Protein AF-A0A818BIH3-F1 (afdb_monomer)

Solvent-accessible surface area (backbone atoms only — not comparable to full-atom values): 5244 Å² total; per-residue (Å²): 137,79,81,53,71,70,55,52,60,59,53,55,58,52,45,80,48,91,46,74,45,81,40,84,26,37,48,74,28,63,42,67,43,99,88,51,101,42,28,48,45,55,53,49,53,52,50,51,34,53,51,25,52,54,38,34,75,51,17,90,70,26,29,32,41,38,41,77,62,54,86,63,47,72,54,36,54,48,43,73,69,48,51,68,67,65,68,55,74,53,53,89

pLDDT: mean 87.29, std 7.2, range [50.66, 95.0]

Secondary structure (DSSP, 8-state):
-PPPHHHHHHHGGGGGS-EEEEEP-SGGGGPBPTTSS-BHHHHHHHHHHHHHHHHHHH-TT-EEEEESSS--EEEE--HHHHHHHTTSPP--

Sequence (92 aa):
YEIGPQIAASLHILANCEIVVLCDDSDSMNTPLQVTNQTRWDELKSLVNIVVDICAVMNSNGVDVYFLNRDCVHNVTNAQNMRHVFNSPAKG

Mean predicted aligned error: 5.53 Å

Foldseek 3Di:
DDDDPVVVVVLLVLQVDAAEAEDELAPQQQCDDPPDNDGVLNVSLVVVQVVQQSSLVNYVQTYKYHYPPDDIDGSRNHSVVCVVVSVDHRYD

Structure (mmCIF, N/CA/C/O backbone):
data_AF-A0A818BIH3-F1
#
_entry.id   AF-A0A818BIH3-F1
#
loop_
_atom_site.group_PDB
_atom_site.id
_atom_site.type_symbol
_atom_site.label_atom_id
_atom_site.label_alt_id
_atom_site.label_comp_id
_atom_site.label_asym_id
_atom_site.label_entity_id
_atom_site.label_seq_id
_atom_site.pdbx_PDB_ins_code
_atom_site.Cartn_x
_atom_site.Cartn_y
_atom_site.Cartn_z
_atom_site.occupancy
_atom_site.B_iso_or_equiv
_atom_site.auth_seq_id
_atom_site.auth_comp_id
_atom_site.auth_asym_id
_atom_site.auth_atom_id
_atom_site.pdbx_PDB_model_num
ATOM 1 N N . TYR A 1 1 ? 11.724 9.907 18.108 1.00 50.66 1 TYR A N 1
ATOM 2 C CA . TYR A 1 1 ? 10.796 10.931 17.598 1.00 50.66 1 TYR A CA 1
ATOM 3 C C . TYR A 1 1 ? 9.409 10.479 18.008 1.00 50.66 1 TYR A C 1
ATOM 5 O O . TYR A 1 1 ? 8.974 9.444 17.525 1.00 50.66 1 TYR A O 1
ATOM 13 N N . GLU A 1 2 ? 8.785 11.154 18.970 1.00 63.00 2 GLU A N 1
ATOM 14 C CA . GLU A 1 2 ? 7.395 10.878 19.353 1.00 63.00 2 GLU A CA 1
ATOM 15 C C . GLU A 1 2 ? 6.460 11.774 18.542 1.00 63.00 2 GLU A C 1
ATOM 17 O O . GLU A 1 2 ? 6.800 12.915 18.216 1.00 63.00 2 GLU A O 1
ATOM 22 N N . ILE A 1 3 ? 5.288 11.247 18.197 1.00 69.88 3 ILE A N 1
ATOM 23 C CA . ILE A 1 3 ? 4.240 12.023 17.539 1.00 69.88 3 ILE A CA 1
ATOM 24 C C . ILE A 1 3 ? 3.682 13.007 18.569 1.00 69.88 3 ILE A C 1
ATOM 26 O O . ILE A 1 3 ? 3.200 12.605 19.626 1.00 69.88 3 ILE A O 1
ATOM 30 N N . GLY A 1 4 ? 3.751 14.305 18.268 1.00 80.19 4 GLY A N 1
ATOM 31 C CA . GLY A 1 4 ? 3.214 15.335 19.154 1.00 80.19 4 GLY A CA 1
ATOM 32 C C . GLY A 1 4 ? 1.699 15.163 19.377 1.00 80.19 4 GLY A C 1
ATOM 33 O O . GLY A 1 4 ? 0.998 14.722 18.461 1.00 80.19 4 GLY A O 1
ATOM 34 N N . PRO A 1 5 ? 1.152 15.572 20.538 1.00 78.25 5 PRO A N 1
ATOM 35 C CA . PRO A 1 5 ? -0.249 15.320 20.907 1.00 78.25 5 PRO A CA 1
ATOM 36 C C . PRO A 1 5 ? -1.272 15.811 19.873 1.00 78.25 5 PRO A C 1
ATOM 38 O O . PRO A 1 5 ? -2.316 15.198 19.674 1.00 78.25 5 PRO A O 1
ATOM 41 N N . GLN A 1 6 ? -0.953 16.903 19.177 1.00 80.75 6 GLN A N 1
ATOM 42 C CA . GLN A 1 6 ? -1.820 17.504 18.159 1.00 80.75 6 GLN A CA 1
ATOM 43 C C . GLN A 1 6 ? -1.938 16.634 16.899 1.00 80.75 6 GLN A C 1
ATOM 45 O O . GLN A 1 6 ? -3.010 16.519 16.304 1.00 80.75 6 GLN A O 1
ATOM 50 N N . ILE A 1 7 ? -0.840 15.982 16.511 1.00 80.19 7 ILE A N 1
ATOM 51 C CA . ILE A 1 7 ? -0.820 15.063 15.371 1.00 80.19 7 ILE A CA 1
ATOM 52 C C . ILE A 1 7 ? -1.540 13.768 15.753 1.00 80.19 7 ILE A C 1
ATOM 54 O O . ILE A 1 7 ? -2.330 13.267 14.962 1.00 80.19 7 ILE A O 1
ATOM 58 N N . ALA A 1 8 ? -1.353 13.273 16.981 1.00 78.81 8 ALA A N 1
ATOM 59 C CA . ALA A 1 8 ? -2.078 12.103 17.478 1.00 78.81 8 ALA A CA 1
ATOM 60 C C . ALA A 1 8 ? -3.604 12.319 17.471 1.00 78.81 8 ALA A C 1
ATOM 62 O O . ALA A 1 8 ? -4.346 11.464 16.993 1.00 78.81 8 ALA A O 1
ATOM 63 N N . ALA A 1 9 ? -4.070 13.489 17.924 1.00 81.06 9 ALA A N 1
ATOM 64 C CA . ALA A 1 9 ? -5.486 13.852 17.865 1.00 81.06 9 ALA A CA 1
ATOM 65 C C . ALA A 1 9 ? -6.011 13.923 16.421 1.00 81.06 9 ALA A C 1
ATOM 67 O O . ALA A 1 9 ? -7.111 13.452 16.141 1.00 81.06 9 ALA A O 1
ATOM 68 N N . SER A 1 10 ? -5.208 14.458 15.496 1.00 82.50 10 SER A N 1
ATOM 69 C CA . SER A 1 10 ? -5.568 14.537 14.075 1.00 82.50 10 SER A CA 1
ATOM 70 C C . SER A 1 10 ? -5.636 13.156 13.421 1.00 82.50 10 SER A C 1
ATOM 72 O O . SER A 1 10 ? -6.544 12.897 12.641 1.00 82.50 10 SER A O 1
ATOM 74 N N . LEU A 1 11 ? -4.725 12.243 13.775 1.00 82.31 11 LEU A N 1
ATOM 75 C CA . LEU A 1 11 ? -4.719 10.862 13.285 1.00 82.31 11 LEU A CA 1
ATOM 76 C C . LEU A 1 11 ? -5.952 10.077 13.738 1.00 82.31 11 LEU A C 1
ATOM 78 O O . LEU A 1 11 ? -6.372 9.157 13.043 1.00 82.31 11 LEU A O 1
ATOM 82 N N . HIS A 1 12 ? -6.572 10.445 14.862 1.00 84.25 12 HIS A N 1
ATOM 83 C CA . HIS A 1 12 ? -7.752 9.746 15.369 1.00 84.25 12 HIS A CA 1
ATOM 84 C C . HIS A 1 12 ? -8.938 9.774 14.394 1.00 84.25 12 HIS A C 1
ATOM 86 O O . HIS A 1 12 ? -9.786 8.887 14.442 1.00 84.25 12 HIS A O 1
ATOM 92 N N . ILE A 1 13 ? -8.962 10.726 13.453 1.00 85.12 13 ILE A N 1
ATOM 93 C CA . ILE A 1 13 ? -9.964 10.765 12.383 1.00 85.12 13 ILE A CA 1
ATOM 94 C C . ILE A 1 13 ? -9.966 9.486 11.533 1.00 85.12 13 ILE A C 1
ATOM 96 O O . ILE A 1 13 ? -11.029 9.050 11.102 1.00 85.12 13 ILE A O 1
ATOM 100 N N . LEU A 1 14 ? -8.803 8.842 11.365 1.00 84.19 14 LEU A N 1
ATOM 101 C CA . LEU A 1 14 ? -8.638 7.631 10.558 1.00 84.19 14 LEU A CA 1
ATOM 102 C C . LEU A 1 14 ? -9.446 6.446 11.100 1.00 84.19 14 LEU A C 1
ATOM 104 O O . LEU A 1 14 ? -9.832 5.575 10.326 1.00 84.19 14 LEU A O 1
ATOM 108 N N . ALA A 1 15 ? -9.755 6.432 12.402 1.00 85.81 15 ALA A N 1
ATOM 109 C CA . ALA A 1 15 ? -10.579 5.393 13.020 1.00 85.81 15 ALA A CA 1
ATOM 110 C C . ALA A 1 15 ? -12.015 5.355 12.470 1.00 85.81 15 ALA A C 1
ATOM 112 O O . ALA A 1 15 ? -12.664 4.315 12.513 1.00 85.81 15 ALA A O 1
ATOM 113 N N . ASN A 1 16 ? -12.497 6.481 11.936 1.00 86.25 16 ASN A N 1
ATOM 114 C CA . ASN A 1 16 ? -13.844 6.622 11.385 1.00 86.25 16 ASN A CA 1
ATOM 115 C C . ASN A 1 16 ? -13.846 6.746 9.853 1.00 86.25 16 ASN A C 1
ATOM 117 O O . ASN A 1 16 ? -14.873 7.092 9.269 1.00 86.25 16 ASN A O 1
ATOM 121 N N . CYS A 1 17 ? -12.708 6.507 9.198 1.00 86.25 17 CYS A N 1
ATOM 122 C CA . CYS A 1 17 ? -12.584 6.575 7.746 1.00 86.25 17 CYS A CA 1
ATOM 123 C C . CYS A 1 17 ? -12.513 5.176 7.140 1.00 86.25 17 CYS A C 1
ATOM 125 O O . CYS A 1 17 ? -11.802 4.312 7.644 1.00 86.25 17 CYS A O 1
ATOM 127 N N . GLU A 1 18 ? -13.177 4.983 6.005 1.00 89.06 18 GLU A N 1
ATOM 128 C CA . GLU A 1 18 ? -12.853 3.885 5.099 1.00 89.06 18 GLU A CA 1
ATOM 129 C C . GLU A 1 18 ? -11.567 4.249 4.351 1.00 89.06 18 GLU A C 1
ATOM 131 O O . GLU A 1 18 ? -11.489 5.296 3.703 1.00 89.06 18 GLU A O 1
ATOM 136 N N . ILE A 1 19 ? -10.528 3.429 4.507 1.00 89.06 19 ILE A N 1
ATOM 137 C CA . ILE A 1 19 ? -9.205 3.709 3.952 1.00 89.06 19 ILE A CA 1
ATOM 138 C C . ILE A 1 19 ? -8.994 2.806 2.748 1.00 89.06 19 ILE A C 1
ATOM 140 O O . ILE A 1 19 ? -9.005 1.581 2.862 1.00 89.06 19 ILE A O 1
ATOM 144 N N . VAL A 1 20 ? -8.767 3.440 1.602 1.00 92.44 20 VAL A N 1
ATOM 145 C CA . VAL A 1 20 ? -8.541 2.768 0.326 1.00 92.44 20 VAL A CA 1
ATOM 146 C C . VAL A 1 20 ? -7.185 3.192 -0.222 1.00 92.44 20 VAL A C 1
ATOM 148 O O . VAL A 1 20 ? -6.881 4.383 -0.304 1.00 92.44 20 VAL A O 1
ATOM 151 N N . VAL A 1 21 ? -6.370 2.218 -0.612 1.00 93.06 21 VAL A N 1
ATOM 152 C CA . VAL A 1 21 ? -5.066 2.428 -1.241 1.00 93.06 21 VAL A CA 1
ATOM 153 C C . VAL A 1 21 ? -5.139 1.950 -2.682 1.00 93.06 21 VAL A C 1
ATOM 155 O O . VAL A 1 21 ? -5.419 0.782 -2.935 1.00 93.06 21 VAL A O 1
ATOM 158 N N . LEU A 1 22 ? -4.868 2.847 -3.628 1.00 94.94 22 LEU A N 1
ATOM 159 C CA . LEU A 1 22 ? -4.771 2.516 -5.046 1.00 94.94 22 LEU A CA 1
ATOM 160 C C . LEU A 1 22 ? -3.300 2.394 -5.451 1.00 94.94 22 LEU A C 1
ATOM 162 O O . LEU A 1 22 ? -2.546 3.365 -5.389 1.00 94.94 22 LEU A O 1
ATOM 166 N N . CYS A 1 23 ? -2.908 1.196 -5.866 1.00 94.81 23 CYS A N 1
ATOM 167 C CA . CYS A 1 23 ? -1.550 0.839 -6.244 1.00 94.81 23 CYS A CA 1
ATOM 168 C C . CYS A 1 23 ? -1.379 0.860 -7.766 1.00 94.81 23 CYS A C 1
ATOM 170 O O . CYS A 1 23 ? -2.083 0.149 -8.485 1.00 94.81 23 CYS A O 1
ATOM 172 N N . ASP A 1 24 ? -0.390 1.612 -8.246 1.00 94.38 24 ASP A N 1
ATOM 173 C CA . ASP A 1 24 ? 0.120 1.442 -9.606 1.00 94.38 24 ASP A CA 1
ATOM 174 C C . ASP A 1 24 ? 0.948 0.155 -9.680 1.00 94.38 24 ASP A C 1
ATOM 176 O O . ASP A 1 24 ? 1.895 -0.042 -8.917 1.00 94.38 24 ASP A O 1
ATOM 180 N N . ASP A 1 25 ? 0.571 -0.735 -10.588 1.00 94.50 25 ASP A N 1
ATOM 181 C CA . ASP A 1 25 ? 1.265 -1.983 -10.877 1.00 94.50 25 ASP A CA 1
ATOM 182 C C . ASP A 1 25 ? 1.597 -2.134 -12.368 1.00 94.50 25 ASP A C 1
ATOM 184 O O . ASP A 1 25 ? 1.758 -3.258 -12.842 1.00 94.50 25 ASP A O 1
ATOM 188 N N . SER A 1 26 ? 1.724 -1.011 -13.084 1.00 94.69 26 SER A N 1
ATOM 189 C CA . SER A 1 26 ? 2.212 -0.959 -14.467 1.00 94.69 26 SER A CA 1
ATOM 190 C C . SER A 1 26 ? 3.643 -1.482 -14.608 1.00 94.69 26 SER A C 1
ATOM 192 O O . SER A 1 26 ? 4.437 -1.452 -13.662 1.00 94.69 26 SER A O 1
ATOM 194 N N . ASP A 1 27 ? 4.035 -1.874 -15.820 1.00 93.50 27 ASP A N 1
ATOM 195 C CA . ASP A 1 27 ? 5.390 -2.352 -16.120 1.00 93.50 27 ASP A CA 1
ATOM 196 C C . ASP A 1 27 ? 6.486 -1.344 -15.728 1.00 93.50 27 ASP A C 1
ATOM 198 O O . ASP A 1 27 ? 7.600 -1.732 -15.362 1.00 93.50 27 ASP A O 1
ATOM 202 N N . SER A 1 28 ? 6.163 -0.045 -15.719 1.00 94.12 28 SER A N 1
ATOM 203 C CA . SER A 1 28 ? 7.075 1.021 -15.290 1.00 94.12 28 SER A CA 1
ATOM 204 C C . SER A 1 28 ? 7.512 0.892 -13.823 1.00 94.12 28 SER A C 1
ATOM 206 O O . SER A 1 28 ? 8.593 1.367 -13.453 1.00 94.12 28 SER A O 1
ATOM 208 N N . MET A 1 29 ? 6.729 0.200 -12.993 1.00 94.94 29 MET A N 1
ATOM 209 C CA . MET A 1 29 ? 7.040 -0.050 -11.587 1.00 94.94 29 MET A CA 1
ATOM 210 C C . MET A 1 29 ? 8.153 -1.088 -11.397 1.00 94.94 29 MET A C 1
ATOM 212 O O . MET A 1 29 ? 8.779 -1.124 -10.339 1.00 94.94 29 MET A O 1
ATOM 216 N N . ASN A 1 30 ? 8.504 -1.848 -12.438 1.00 93.75 30 ASN A N 1
ATOM 217 C CA . ASN A 1 30 ? 9.688 -2.713 -12.443 1.00 93.75 30 ASN A CA 1
ATOM 218 C C . ASN A 1 30 ? 11.001 -1.932 -12.664 1.00 93.75 30 ASN A C 1
ATOM 220 O O . ASN A 1 30 ? 12.081 -2.523 -12.659 1.00 93.75 30 ASN A O 1
ATOM 224 N N . THR A 1 31 ? 10.938 -0.607 -12.851 1.00 94.56 31 THR A N 1
ATOM 225 C CA . THR A 1 31 ? 12.131 0.235 -13.017 1.00 94.56 31 THR A CA 1
ATOM 226 C C . THR A 1 31 ? 12.994 0.200 -11.747 1.00 94.56 31 THR A C 1
ATOM 228 O O . THR A 1 31 ? 12.477 0.508 -10.666 1.00 94.56 31 THR A O 1
ATOM 231 N N . PRO A 1 32 ? 14.299 -0.115 -11.851 1.00 94.25 32 PRO A N 1
ATOM 232 C CA . PRO A 1 32 ? 15.224 -0.044 -10.725 1.00 94.25 32 PRO A CA 1
ATOM 233 C C . PRO A 1 32 ? 15.370 1.378 -10.182 1.00 94.25 32 PRO A C 1
ATOM 235 O O . PRO A 1 32 ? 15.387 2.359 -10.932 1.00 94.25 32 PRO A O 1
ATOM 238 N N . LEU A 1 33 ? 15.536 1.491 -8.871 1.00 93.12 33 LEU A N 1
ATOM 239 C CA . LEU A 1 33 ? 15.936 2.729 -8.220 1.00 93.12 33 LEU A CA 1
ATOM 240 C C . LEU A 1 33 ? 17.443 2.948 -8.430 1.00 93.12 33 LEU A C 1
ATOM 242 O O . LEU A 1 33 ? 18.228 2.007 -8.456 1.00 93.12 33 LEU A O 1
ATOM 246 N N . GLN A 1 34 ? 17.876 4.201 -8.582 1.00 86.06 34 GLN A N 1
ATOM 247 C CA . GLN A 1 34 ? 19.256 4.513 -8.996 1.00 86.06 34 GLN A CA 1
ATOM 248 C C . GLN A 1 34 ? 20.339 4.104 -7.980 1.00 86.06 34 GLN A C 1
ATOM 250 O O . GLN A 1 34 ? 21.508 4.007 -8.342 1.00 86.06 34 GLN A O 1
ATOM 255 N N . VAL A 1 35 ? 19.971 3.905 -6.711 1.00 85.19 35 VAL A N 1
ATOM 256 C CA . VAL A 1 35 ? 20.916 3.774 -5.584 1.00 85.19 35 VAL A CA 1
ATOM 257 C C . VAL A 1 35 ? 20.787 2.423 -4.868 1.00 85.19 35 VAL A C 1
ATOM 259 O O . VAL A 1 35 ? 21.609 2.082 -4.021 1.00 85.19 35 VAL A O 1
ATOM 262 N N . THR A 1 36 ? 19.773 1.625 -5.197 1.00 87.69 36 THR A N 1
ATOM 263 C CA . THR A 1 36 ? 19.482 0.351 -4.530 1.00 87.69 36 THR A CA 1
ATOM 264 C C . THR A 1 36 ? 19.189 -0.729 -5.566 1.00 87.69 36 THR A C 1
ATOM 266 O O . THR A 1 36 ? 18.81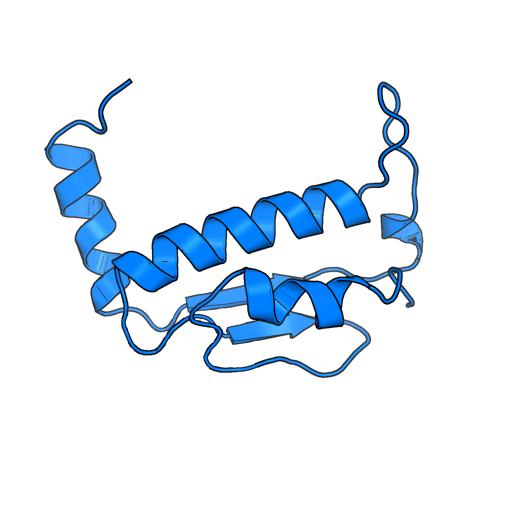1 -0.441 -6.695 1.00 87.69 36 THR A O 1
ATOM 269 N N . ASN A 1 37 ? 19.298 -1.999 -5.173 1.00 86.62 37 ASN A N 1
ATOM 270 C CA . ASN A 1 37 ? 18.836 -3.120 -6.002 1.00 86.62 37 ASN A CA 1
ATOM 271 C C . ASN A 1 37 ? 17.303 -3.298 -5.952 1.00 86.62 37 ASN A C 1
ATOM 273 O O . ASN A 1 37 ? 16.803 -4.373 -6.269 1.00 86.62 37 ASN A O 1
ATOM 277 N N . GLN A 1 38 ? 16.569 -2.285 -5.488 1.00 93.31 38 GLN A N 1
ATOM 278 C CA . GLN A 1 38 ? 15.115 -2.307 -5.384 1.00 93.31 38 GLN A CA 1
ATOM 279 C C . GLN A 1 38 ? 14.493 -1.669 -6.622 1.00 93.31 38 GLN A C 1
ATOM 281 O O . GLN A 1 38 ? 15.075 -0.791 -7.259 1.00 93.31 38 GLN A O 1
ATOM 286 N N . THR A 1 39 ? 13.286 -2.100 -6.942 1.00 94.69 39 THR A N 1
ATOM 287 C CA . THR A 1 39 ? 12.430 -1.489 -7.957 1.00 94.69 39 THR A CA 1
ATOM 288 C C . THR A 1 39 ? 11.458 -0.498 -7.315 1.00 94.69 39 THR A C 1
ATOM 290 O O . THR A 1 39 ? 11.258 -0.503 -6.098 1.00 94.69 39 THR A O 1
ATOM 293 N N . ARG A 1 40 ? 10.799 0.339 -8.122 1.00 95.00 40 ARG A N 1
ATOM 294 C CA . ARG A 1 40 ? 9.682 1.177 -7.637 1.00 95.00 40 ARG A CA 1
ATOM 295 C C . ARG A 1 40 ? 8.560 0.334 -7.019 1.00 95.00 40 ARG A C 1
ATOM 297 O O . ARG A 1 40 ? 7.917 0.763 -6.066 1.00 95.00 40 ARG A O 1
ATOM 304 N N . TRP A 1 41 ? 8.352 -0.883 -7.520 1.00 94.56 41 TRP A N 1
ATOM 305 C CA . TRP A 1 41 ? 7.423 -1.855 -6.948 1.00 94.56 41 TRP A CA 1
ATOM 306 C C . TRP A 1 41 ? 7.802 -2.267 -5.519 1.00 94.56 41 TRP A C 1
ATOM 308 O O . TRP A 1 41 ? 6.935 -2.350 -4.649 1.00 94.56 41 TRP A O 1
ATOM 318 N N . ASP A 1 42 ? 9.092 -2.471 -5.242 1.00 93.38 42 ASP A N 1
ATOM 319 C CA . ASP A 1 42 ? 9.572 -2.801 -3.893 1.00 93.38 42 ASP A CA 1
ATOM 320 C C . ASP A 1 42 ? 9.376 -1.638 -2.907 1.00 93.38 42 ASP A C 1
ATOM 322 O O . ASP A 1 42 ? 9.053 -1.851 -1.731 1.00 93.38 42 ASP A O 1
ATOM 326 N N . GLU A 1 43 ? 9.535 -0.402 -3.383 1.00 93.31 43 GLU A N 1
ATOM 327 C CA . GLU A 1 43 ? 9.250 0.805 -2.604 1.00 93.31 43 GLU A CA 1
ATOM 328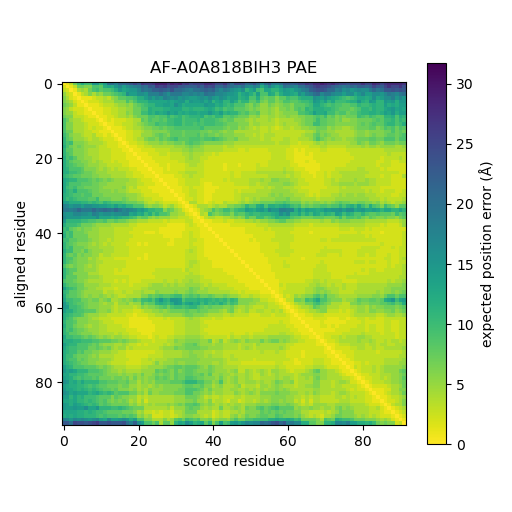 C C . GLU A 1 43 ? 7.750 0.928 -2.304 1.00 93.31 43 GLU A C 1
ATOM 330 O O . GLU A 1 43 ? 7.371 1.080 -1.140 1.00 93.31 43 GLU A O 1
ATOM 335 N N . LEU A 1 44 ? 6.889 0.755 -3.316 1.00 94.19 44 LEU A N 1
ATOM 336 C CA . LEU A 1 44 ? 5.435 0.748 -3.140 1.00 94.19 44 LEU A CA 1
ATOM 337 C C . LEU A 1 44 ? 5.002 -0.319 -2.129 1.00 94.19 44 LEU A C 1
ATOM 339 O O . LEU A 1 44 ? 4.253 -0.019 -1.202 1.00 94.19 44 LEU A O 1
ATOM 343 N N . LYS A 1 45 ? 5.510 -1.551 -2.252 1.00 92.88 45 LYS A N 1
ATOM 344 C CA . LYS A 1 45 ? 5.249 -2.639 -1.296 1.00 92.88 45 LYS A CA 1
ATOM 345 C C . LYS A 1 45 ? 5.595 -2.227 0.132 1.00 92.88 45 LYS A C 1
ATOM 347 O O . LYS A 1 45 ? 4.841 -2.511 1.064 1.00 92.88 45 LYS A O 1
ATOM 352 N N . SER A 1 46 ? 6.746 -1.585 0.316 1.00 92.00 46 SER A N 1
ATOM 353 C CA . SER A 1 46 ? 7.197 -1.125 1.631 1.00 92.00 46 SER A CA 1
ATOM 354 C C . SER A 1 46 ? 6.261 -0.054 2.192 1.00 92.00 46 SER A C 1
ATOM 356 O O . SER A 1 46 ? 5.854 -0.147 3.350 1.00 92.00 46 SER A O 1
ATOM 358 N N . LEU A 1 47 ? 5.852 0.904 1.358 1.00 92.56 47 LEU A N 1
ATOM 359 C CA . LEU A 1 47 ? 4.913 1.959 1.732 1.00 92.56 47 LEU A CA 1
ATOM 360 C C . LEU A 1 47 ? 3.534 1.401 2.108 1.00 92.56 47 LEU A C 1
ATOM 362 O O . LEU A 1 47 ? 3.000 1.754 3.156 1.00 92.56 47 LEU A O 1
ATOM 366 N N . VAL A 1 48 ? 2.975 0.503 1.294 1.00 93.06 48 VAL A N 1
ATOM 367 C CA . VAL A 1 48 ? 1.655 -0.095 1.548 1.00 93.06 48 VAL A CA 1
ATOM 368 C C . VAL A 1 48 ? 1.653 -0.879 2.858 1.00 93.06 48 VAL A C 1
ATOM 370 O O . VAL A 1 48 ? 0.701 -0.761 3.623 1.00 93.06 48 VAL A O 1
ATOM 373 N N . ASN A 1 49 ? 2.724 -1.615 3.175 1.00 91.38 49 ASN A N 1
ATOM 374 C CA . ASN A 1 49 ? 2.826 -2.309 4.463 1.00 91.38 49 ASN A CA 1
ATOM 375 C C . ASN A 1 49 ? 2.798 -1.334 5.649 1.00 91.38 49 ASN A C 1
ATOM 377 O O . ASN A 1 49 ? 2.090 -1.589 6.616 1.00 91.38 49 ASN A O 1
ATOM 381 N N . ILE A 1 50 ? 3.502 -0.199 5.556 1.00 90.31 50 ILE A N 1
ATOM 382 C CA . ILE A 1 50 ? 3.474 0.838 6.601 1.00 90.31 50 ILE A CA 1
ATOM 383 C C . ILE A 1 50 ? 2.060 1.408 6.758 1.00 90.31 50 ILE A C 1
ATOM 385 O O . ILE A 1 50 ? 1.583 1.568 7.879 1.00 90.31 50 ILE A O 1
ATOM 389 N N . VAL A 1 51 ? 1.378 1.700 5.645 1.00 89.50 51 VAL A N 1
ATOM 390 C CA . VAL A 1 51 ? -0.001 2.207 5.672 1.00 89.50 51 VAL A CA 1
ATOM 391 C C . VAL A 1 51 ? -0.929 1.195 6.338 1.00 89.50 51 VAL A C 1
ATOM 393 O O . VAL A 1 51 ? -1.668 1.570 7.245 1.00 89.50 51 VAL A O 1
ATOM 396 N N . VAL A 1 52 ? -0.861 -0.080 5.948 1.00 90.31 52 VAL A N 1
ATOM 397 C CA . VAL A 1 52 ? -1.669 -1.152 6.546 1.00 90.31 52 VAL A CA 1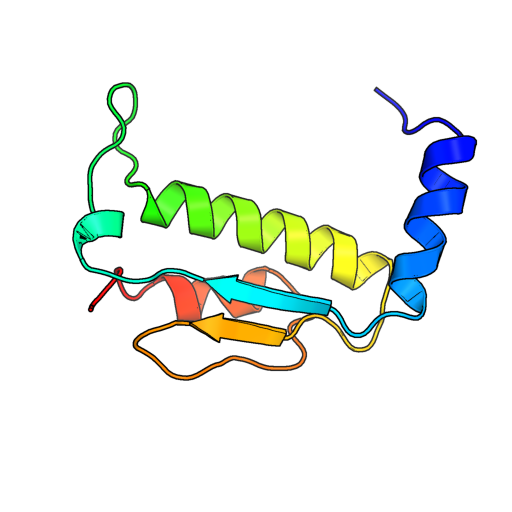
ATOM 398 C C . VAL A 1 52 ? -1.397 -1.277 8.044 1.00 90.31 52 VAL A C 1
ATOM 400 O O . VAL A 1 52 ? -2.354 -1.353 8.805 1.00 90.31 52 VAL A O 1
ATOM 403 N N . ASP A 1 53 ? -0.138 -1.240 8.485 1.00 88.62 53 ASP A N 1
ATOM 404 C CA . ASP A 1 53 ? 0.209 -1.348 9.908 1.00 88.62 53 ASP A CA 1
ATOM 405 C C . ASP A 1 53 ? -0.343 -0.173 10.730 1.00 88.62 53 ASP A C 1
ATOM 407 O O . ASP A 1 53 ? -0.882 -0.374 11.818 1.00 88.62 53 ASP A O 1
ATOM 411 N N . ILE 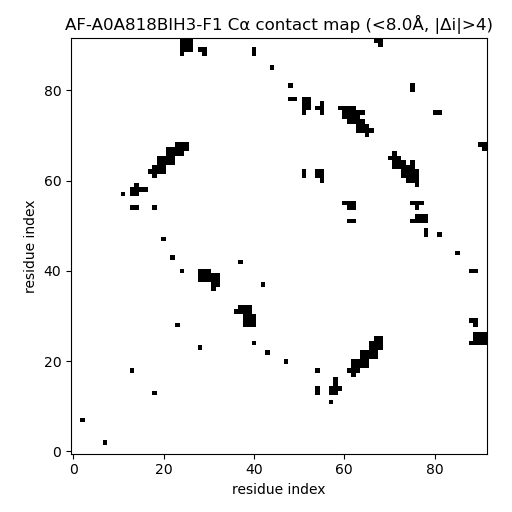A 1 54 ? -0.270 1.055 10.203 1.00 85.88 54 ILE A N 1
ATOM 412 C CA . ILE A 1 54 ? -0.869 2.231 10.854 1.00 85.88 54 ILE A CA 1
ATOM 413 C C . ILE A 1 54 ? -2.389 2.068 10.925 1.00 85.88 54 ILE A C 1
ATOM 415 O O . ILE A 1 54 ? -2.991 2.238 11.986 1.00 85.88 54 ILE A O 1
ATOM 419 N N . CYS A 1 55 ? -3.019 1.717 9.807 1.00 85.69 55 CYS A N 1
ATOM 420 C CA . CYS A 1 55 ? -4.470 1.620 9.723 1.00 85.69 55 CYS A CA 1
ATOM 421 C C . CYS A 1 55 ? -5.024 0.474 10.571 1.00 85.69 55 CYS A C 1
ATOM 423 O O . CYS A 1 55 ? -6.050 0.660 11.208 1.00 85.69 55 CYS A O 1
ATOM 425 N N . ALA A 1 56 ? -4.327 -0.660 10.660 1.00 84.69 56 ALA A N 1
ATOM 426 C CA . ALA A 1 56 ? -4.713 -1.793 11.497 1.00 84.69 56 ALA A CA 1
ATOM 427 C C . ALA A 1 56 ? -4.778 -1.439 12.992 1.00 84.69 56 ALA A C 1
ATOM 429 O O . ALA A 1 56 ? -5.574 -2.015 13.732 1.00 84.69 56 ALA A O 1
ATOM 430 N N . VAL A 1 57 ? -3.959 -0.483 13.446 1.00 85.06 57 VAL A N 1
ATOM 431 C CA . VAL A 1 57 ? -3.996 0.023 14.828 1.00 85.06 57 VAL A CA 1
ATOM 432 C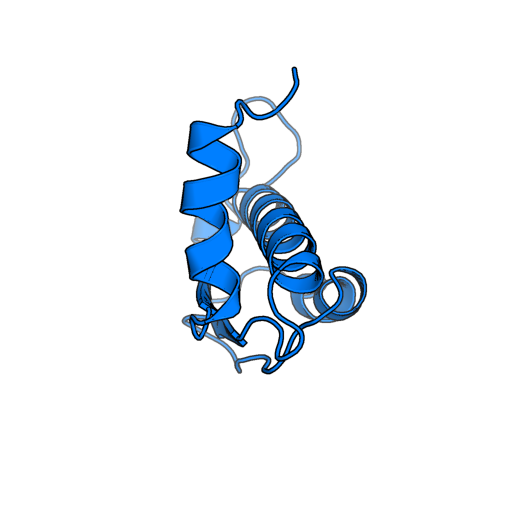 C . VAL A 1 57 ? -5.159 0.993 15.038 1.00 85.06 57 VAL A C 1
ATOM 434 O O . VAL A 1 57 ? -5.730 1.043 16.126 1.00 85.06 57 VAL A O 1
ATOM 437 N N . MET A 1 58 ? -5.502 1.784 14.020 1.00 83.31 58 MET A N 1
ATOM 438 C CA . MET A 1 58 ? -6.485 2.863 14.149 1.00 83.31 58 MET A CA 1
ATOM 439 C C . MET A 1 58 ? -7.913 2.444 13.789 1.00 83.31 58 MET A C 1
ATOM 441 O O . MET A 1 58 ? -8.853 3.007 14.340 1.00 83.31 58 MET A O 1
ATOM 445 N N . ASN A 1 59 ? -8.084 1.476 12.892 1.00 80.94 59 ASN A N 1
ATOM 446 C CA . ASN A 1 59 ? -9.365 1.050 12.347 1.00 80.94 59 ASN A CA 1
ATOM 447 C C . ASN A 1 59 ? -9.431 -0.485 12.260 1.00 80.94 59 ASN A C 1
ATOM 449 O O . ASN A 1 59 ? -8.64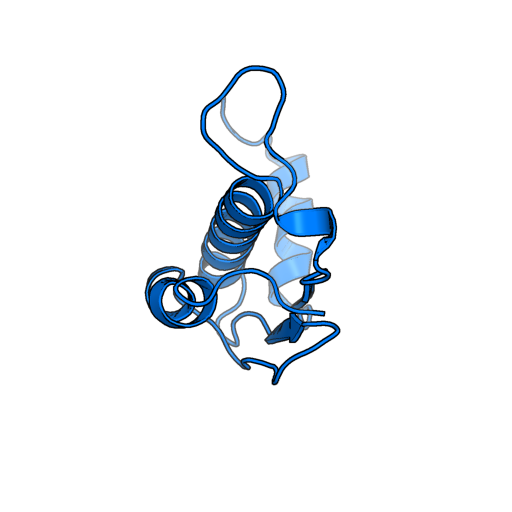9 -1.125 11.558 1.00 80.94 59 ASN A O 1
ATOM 453 N N . SER A 1 60 ? -10.410 -1.081 12.942 1.00 80.31 60 SER A N 1
ATOM 454 C CA . SER A 1 60 ? -10.601 -2.533 12.969 1.00 80.31 60 SER A CA 1
ATOM 455 C C . SER A 1 60 ? -11.178 -3.124 11.677 1.00 80.31 60 SER A C 1
ATOM 457 O O . SER A 1 60 ? -11.061 -4.332 11.488 1.00 80.31 60 SER A O 1
ATOM 459 N N . ASN A 1 61 ? -11.791 -2.319 10.796 1.00 84.19 61 ASN A N 1
ATOM 460 C CA . ASN A 1 61 ? -12.245 -2.792 9.479 1.00 84.19 61 ASN A CA 1
ATOM 461 C C . ASN A 1 61 ? -11.069 -3.057 8.523 1.00 84.19 61 ASN A C 1
ATOM 463 O O . ASN A 1 61 ? -11.198 -3.861 7.605 1.00 84.19 61 ASN A O 1
ATOM 467 N N . GLY A 1 62 ? -9.908 -2.443 8.765 1.00 85.81 62 GLY A N 1
ATOM 468 C CA . GLY A 1 62 ? -8.729 -2.583 7.914 1.00 85.81 62 GLY A CA 1
ATOM 469 C C . GLY A 1 62 ? -8.731 -1.641 6.710 1.00 85.81 62 GLY A C 1
ATOM 470 O O . GLY A 1 62 ? -9.374 -0.592 6.720 1.00 85.81 62 GLY A O 1
ATOM 471 N N . VAL A 1 63 ? -7.939 -2.005 5.701 1.00 90.94 63 VAL A N 1
ATOM 472 C CA . VAL A 1 63 ? -7.680 -1.206 4.495 1.00 90.94 63 VAL A CA 1
ATOM 473 C C . VAL A 1 63 ? -8.038 -1.999 3.250 1.00 90.94 63 VAL A C 1
ATOM 475 O O . VAL A 1 63 ? -7.675 -3.170 3.137 1.00 90.94 63 VAL A O 1
ATOM 478 N N . ASP A 1 64 ? -8.659 -1.342 2.282 1.00 92.25 64 ASP A N 1
ATOM 479 C CA . ASP A 1 64 ? -8.867 -1.915 0.960 1.00 92.25 64 ASP A CA 1
ATOM 480 C C . ASP A 1 64 ? -7.723 -1.525 0.025 1.00 92.25 64 ASP A C 1
ATOM 482 O O . ASP A 1 64 ? -7.401 -0.349 -0.139 1.00 92.25 64 ASP A O 1
ATOM 486 N N . VAL A 1 65 ? -7.100 -2.515 -0.609 1.00 93.25 65 VAL A N 1
ATOM 487 C CA . VAL A 1 65 ? -5.980 -2.319 -1.529 1.00 93.25 65 VAL A CA 1
ATOM 488 C C . VAL A 1 65 ? -6.419 -2.675 -2.940 1.00 93.25 65 VAL A C 1
ATOM 490 O O . VAL A 1 65 ? -6.663 -3.836 -3.262 1.00 93.25 65 VAL A O 1
ATOM 493 N N . TYR A 1 66 ? -6.486 -1.669 -3.798 1.00 94.75 66 TYR A N 1
ATOM 494 C CA . TYR A 1 66 ? -6.771 -1.808 -5.217 1.00 94.75 66 TYR A CA 1
ATOM 495 C C . TYR A 1 66 ? -5.482 -1.735 -6.019 1.00 94.75 66 TYR A C 1
ATOM 497 O O . TYR A 1 66 ? -4.524 -1.072 -5.627 1.00 94.75 66 TYR A O 1
ATOM 505 N N . PHE A 1 67 ? -5.487 -2.379 -7.176 1.00 94.50 67 PHE A N 1
ATOM 506 C CA . PHE A 1 67 ? -4.420 -2.297 -8.160 1.00 94.50 67 PHE A CA 1
ATOM 507 C C . PHE A 1 67 ? -5.017 -1.867 -9.498 1.00 94.50 67 PHE A C 1
ATOM 509 O O . PHE A 1 67 ? -6.194 -2.118 -9.755 1.00 94.50 67 PHE A O 1
ATOM 516 N N . LEU A 1 68 ? -4.224 -1.217 -10.347 1.00 93.62 68 LEU A N 1
ATOM 517 C CA . LEU A 1 68 ? -4.706 -0.768 -11.654 1.00 93.62 68 LEU A CA 1
ATOM 518 C C . LEU A 1 68 ? -4.935 -1.934 -12.624 1.00 93.62 68 LEU A C 1
ATOM 520 O O . LEU A 1 68 ? -5.888 -1.896 -13.399 1.00 93.62 68 LEU A O 1
ATOM 524 N N . ASN A 1 69 ? -4.091 -2.968 -12.569 1.00 92.00 69 ASN A N 1
ATOM 525 C CA . ASN A 1 69 ? -4.051 -4.038 -13.570 1.00 92.00 69 ASN A CA 1
ATOM 526 C C . ASN A 1 69 ? -4.331 -5.443 -12.998 1.00 92.00 69 ASN A C 1
ATOM 528 O O . ASN A 1 69 ? -4.134 -6.444 -13.691 1.00 92.00 69 ASN A O 1
ATOM 532 N N . ARG A 1 70 ? -4.800 -5.553 -11.745 1.00 90.69 70 ARG A N 1
ATOM 533 C CA . ARG A 1 70 ? -5.187 -6.832 -11.114 1.00 90.69 70 ARG A CA 1
ATOM 534 C C . ARG A 1 70 ? -6.295 -6.656 -10.075 1.00 90.69 70 ARG A C 1
ATOM 536 O O . ARG A 1 70 ? -6.652 -5.538 -9.713 1.00 90.69 70 ARG A O 1
ATOM 543 N N . ASP A 1 71 ? -6.794 -7.782 -9.572 1.00 90.62 71 ASP A N 1
ATOM 544 C CA . ASP A 1 71 ? -7.844 -7.815 -8.555 1.00 90.62 71 ASP A CA 1
ATOM 545 C C . ASP A 1 71 ? -7.432 -7.115 -7.253 1.00 90.62 71 ASP A C 1
ATOM 547 O O . ASP A 1 71 ? -6.272 -7.149 -6.827 1.00 90.62 71 ASP A O 1
ATOM 551 N N . CYS A 1 72 ? -8.419 -6.495 -6.610 1.00 91.06 72 CYS A N 1
ATOM 552 C CA . CYS A 1 72 ? -8.266 -5.837 -5.321 1.00 91.06 72 CYS A CA 1
ATOM 553 C C . CYS A 1 72 ? -8.309 -6.829 -4.149 1.00 91.06 72 CYS A C 1
ATOM 555 O O . CYS A 1 72 ? -8.719 -7.985 -4.276 1.00 91.06 72 CYS A O 1
ATOM 557 N N . VAL A 1 73 ? -7.872 -6.356 -2.985 1.00 91.38 73 VAL A N 1
ATOM 558 C CA . VAL A 1 73 ? -7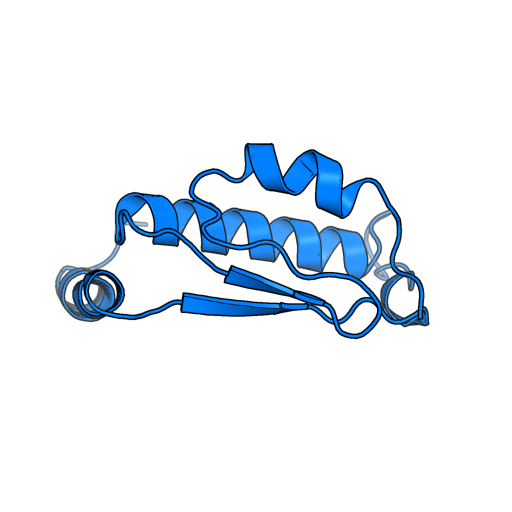.866 -7.097 -1.725 1.00 91.38 73 VAL A CA 1
ATOM 559 C C . VAL A 1 73 ? -8.521 -6.236 -0.658 1.00 91.38 73 VAL A C 1
ATOM 561 O O . VAL A 1 73 ? -8.044 -5.143 -0.367 1.00 91.38 73 VAL A O 1
ATOM 564 N N . HIS A 1 74 ? -9.602 -6.735 -0.068 1.00 91.94 74 HIS A N 1
ATOM 565 C CA . HIS A 1 74 ? -10.396 -5.983 0.901 1.00 91.94 74 HIS A CA 1
ATOM 566 C C . HIS A 1 74 ? -10.044 -6.316 2.349 1.00 91.94 74 HIS A C 1
ATOM 568 O O . HIS A 1 74 ? -9.581 -7.421 2.645 1.00 91.94 74 HIS A O 1
ATOM 574 N N . ASN A 1 75 ? -10.366 -5.387 3.251 1.00 89.19 75 ASN A N 1
ATOM 575 C CA . ASN A 1 75 ? -10.307 -5.549 4.705 1.00 89.19 75 ASN A CA 1
ATOM 576 C C . ASN A 1 75 ? -8.949 -6.077 5.194 1.00 89.19 75 ASN A C 1
ATOM 578 O O . ASN A 1 75 ? -8.851 -6.979 6.034 1.00 89.19 75 ASN A O 1
ATOM 582 N N . VAL A 1 76 ? -7.869 -5.535 4.636 1.00 89.19 76 VAL A N 1
ATOM 583 C CA . VAL A 1 76 ? -6.506 -5.894 5.011 1.00 89.19 76 VAL A CA 1
ATOM 584 C C . VAL A 1 76 ? -6.202 -5.289 6.378 1.00 89.19 76 VAL A C 1
ATOM 586 O O . VAL A 1 76 ? -6.042 -4.081 6.524 1.00 89.19 76 VAL A O 1
ATOM 589 N N . THR A 1 77 ? -6.094 -6.149 7.386 1.00 88.19 77 THR A N 1
ATOM 590 C CA . THR A 1 77 ? -5.810 -5.774 8.784 1.00 88.19 77 THR A CA 1
ATOM 591 C C . THR A 1 77 ? -4.404 -6.162 9.238 1.00 88.19 77 THR A C 1
ATOM 593 O O . THR A 1 77 ? -4.031 -5.933 10.384 1.00 88.19 77 THR A O 1
ATOM 596 N N . ASN A 1 78 ? -3.609 -6.782 8.363 1.00 84.81 78 ASN A N 1
ATOM 597 C CA . ASN A 1 78 ? -2.257 -7.228 8.678 1.00 84.81 78 ASN A CA 1
ATOM 598 C C . ASN A 1 78 ? -1.371 -7.174 7.428 1.00 84.81 78 ASN A C 1
ATOM 600 O O . ASN A 1 78 ? -1.693 -7.792 6.410 1.00 84.81 78 ASN A O 1
ATOM 604 N N . ALA A 1 79 ? -0.219 -6.504 7.521 1.00 82.69 79 ALA A N 1
ATOM 605 C CA . ALA A 1 79 ? 0.761 -6.429 6.438 1.00 82.69 79 ALA A CA 1
ATOM 606 C C . ALA A 1 79 ? 1.280 -7.810 5.984 1.00 82.69 79 ALA A C 1
ATOM 608 O O . ALA A 1 79 ? 1.686 -7.988 4.835 1.00 82.69 79 ALA A O 1
ATOM 609 N N . GLN A 1 80 ? 1.231 -8.839 6.839 1.00 82.56 80 GLN A N 1
ATOM 610 C CA . GLN A 1 80 ? 1.572 -10.208 6.440 1.00 82.56 80 GLN A CA 1
ATOM 611 C C . GLN A 1 80 ? 0.643 -10.751 5.347 1.00 82.56 80 GLN A C 1
ATOM 613 O O . GLN A 1 80 ? 1.128 -11.447 4.453 1.00 82.56 80 GLN A O 1
ATOM 618 N N . ASN A 1 81 ? -0.643 -10.378 5.350 1.00 78.94 81 ASN A N 1
ATOM 619 C CA . ASN A 1 81 ? -1.600 -10.795 4.319 1.00 78.94 81 ASN A CA 1
ATOM 620 C C . ASN A 1 81 ? -1.207 -10.231 2.944 1.00 78.94 81 ASN A C 1
ATOM 622 O O . ASN A 1 81 ? -1.381 -10.894 1.922 1.00 78.94 81 ASN A O 1
ATOM 626 N N . MET A 1 82 ? -0.575 -9.054 2.922 1.00 83.31 82 MET A N 1
ATOM 627 C CA . MET A 1 82 ? -0.109 -8.410 1.694 1.00 83.31 82 MET A CA 1
ATOM 628 C C . MET A 1 82 ? 1.135 -9.063 1.091 1.00 83.31 82 MET A C 1
ATOM 630 O O . MET A 1 82 ? 1.401 -8.889 -0.099 1.00 83.31 82 MET A O 1
ATOM 634 N N . ARG A 1 83 ? 1.898 -9.857 1.856 1.00 81.19 83 ARG A N 1
ATOM 635 C CA . ARG A 1 83 ? 3.121 -10.497 1.338 1.00 81.19 83 ARG A CA 1
ATOM 636 C C . ARG A 1 83 ? 2.836 -11.384 0.133 1.00 81.19 83 ARG A C 1
ATOM 638 O O . ARG A 1 83 ? 3.589 -11.332 -0.832 1.00 81.19 83 ARG A O 1
ATOM 645 N N . HIS A 1 84 ? 1.752 -12.156 0.175 1.00 80.25 84 HIS A N 1
ATOM 646 C CA . HIS A 1 84 ? 1.368 -13.036 -0.929 1.00 80.25 84 HIS A CA 1
ATOM 647 C C . HIS A 1 84 ? 0.935 -12.248 -2.170 1.00 80.25 84 HIS A C 1
ATOM 649 O O . HIS A 1 84 ? 1.301 -12.615 -3.284 1.00 80.25 84 HIS A O 1
ATOM 655 N N . VAL A 1 85 ? 0.231 -11.133 -1.969 1.00 83.88 85 VAL A N 1
ATOM 656 C CA . VAL A 1 85 ? -0.254 -10.245 -3.036 1.00 83.88 85 VAL A CA 1
ATOM 657 C C . VAL A 1 85 ? 0.921 -9.604 -3.784 1.00 83.88 85 VAL A C 1
ATOM 659 O O . VAL A 1 85 ? 0.973 -9.617 -5.013 1.00 83.88 85 VAL A O 1
ATOM 662 N N . PHE A 1 86 ? 1.923 -9.130 -3.039 1.00 85.69 86 PHE A N 1
ATOM 663 C CA . PHE A 1 86 ? 3.127 -8.499 -3.587 1.00 85.69 86 PHE A CA 1
ATOM 664 C C . PHE A 1 86 ? 4.216 -9.479 -4.057 1.00 85.69 86 PHE A C 1
ATOM 666 O O . PHE A 1 86 ? 5.268 -9.032 -4.512 1.00 85.69 86 PHE A O 1
ATOM 673 N N . ASN A 1 87 ? 4.023 -10.799 -3.939 1.00 84.56 87 ASN A N 1
ATOM 674 C CA . ASN A 1 87 ? 4.981 -11.778 -4.478 1.00 84.56 87 ASN A CA 1
ATOM 675 C C . ASN A 1 87 ? 4.923 -11.867 -6.008 1.00 84.56 87 ASN A C 1
ATOM 677 O O . ASN A 1 87 ? 5.888 -12.299 -6.634 1.00 84.56 87 ASN A O 1
ATOM 681 N N . SER A 1 88 ? 3.806 -11.455 -6.609 1.00 85.81 88 SER A N 1
ATOM 682 C CA . SER A 1 88 ? 3.724 -11.278 -8.055 1.00 85.81 88 SER A CA 1
ATOM 683 C C . SER A 1 88 ? 4.279 -9.899 -8.430 1.00 85.81 88 SER A C 1
ATOM 685 O O . SER A 1 88 ? 3.839 -8.911 -7.833 1.00 85.81 88 SER A O 1
ATOM 687 N N . PRO A 1 89 ? 5.199 -9.801 -9.409 1.00 87.25 89 PRO A N 1
ATOM 688 C CA . PRO A 1 89 ? 5.745 -8.516 -9.848 1.00 87.25 89 PRO A CA 1
ATOM 689 C C . PRO A 1 89 ? 4.651 -7.599 -10.416 1.00 87.25 89 PRO A C 1
ATOM 691 O O . PRO A 1 89 ? 3.539 -8.057 -10.707 1.00 87.25 89 PRO A O 1
ATOM 694 N N . ALA A 1 90 ? 4.963 -6.311 -10.574 1.00 88.50 90 ALA A N 1
ATOM 695 C CA . ALA A 1 90 ? 4.128 -5.378 -11.329 1.00 88.50 90 ALA A CA 1
ATOM 696 C C . ALA A 1 90 ? 3.951 -5.894 -12.770 1.00 88.50 90 ALA A C 1
ATOM 698 O O . ALA A 1 90 ? 4.908 -6.398 -13.365 1.00 88.50 90 ALA A O 1
ATOM 699 N N . LYS A 1 91 ? 2.716 -5.858 -13.272 1.00 79.81 91 LYS A N 1
ATOM 700 C CA . LYS A 1 91 ? 2.306 -6.395 -14.572 1.00 79.81 91 LYS A CA 1
ATOM 701 C C . LYS A 1 91 ? 1.181 -5.515 -15.100 1.00 79.81 91 LYS A C 1
ATOM 703 O O . LYS A 1 91 ? 0.097 -5.548 -14.521 1.00 79.81 91 LYS A O 1
ATOM 708 N N . GLY A 1 92 ? 1.429 -4.783 -16.180 1.00 72.69 92 GLY A N 1
ATOM 709 C CA . GLY A 1 92 ? 0.438 -3.897 -16.793 1.00 72.69 92 GLY A CA 1
ATOM 710 C C . GLY A 1 92 ? 1.003 -3.099 -17.946 1.00 72.69 92 GLY A C 1
ATOM 711 O O . GLY A 1 92 ? 2.118 -2.559 -17.771 1.00 72.69 92 GLY A O 1
#

Nearest PDB structures (foldseek):
  8v08-assembl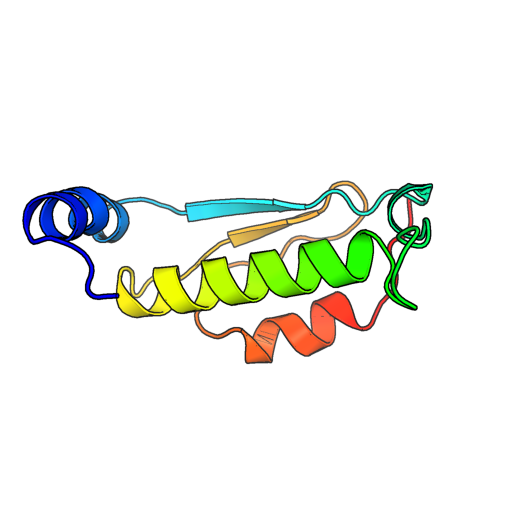y1_A  TM=3.391E-01  e=2.720E+00  Homo sapiens
  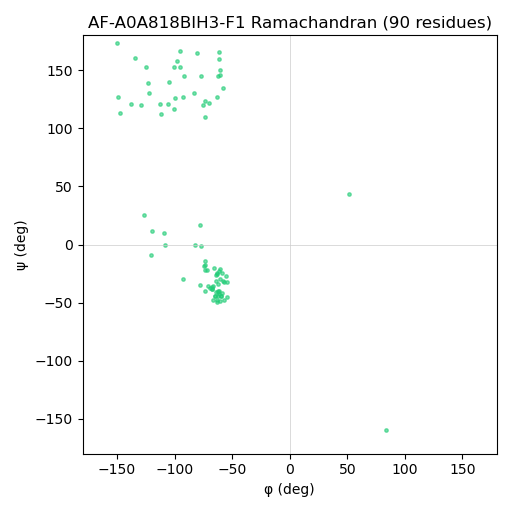1boo-assembly1_A  TM=4.392E-01  e=6.977E+00  Proteus vulgaris

Radius of gyration: 14.65 Å; Cα contacts (8 Å, |Δi|>4): 129; chains: 1; bounding box: 35×30×38 Å